Protein AF-A3IZM6-F1 (afdb_monomer)

Radius of gyration: 18.34 Å; Cα contacts (8 Å, |Δi|>4): 13; chains: 1; bounding box: 34×40×38 Å

pLDDT: mean 91.51, std 7.7, range [61.25, 97.75]

Organism: NCBI:txid391612

Foldseek 3Di:
DDDDDDDDDDDDDPVRVVVVVVVVVVVVVLVVVLVVVQVCCCPPVVDHDDPVNSVVPDDD

Secondary structure (DSSP, 8-state):
-------------HHHHHHHHHHHHHHHHHHHHHHHHHHHHHHHH-PPP-HHHHHTTS--

Mean predicted aligned error: 5.98 Å

Sequence (60 aa):
MATKRITFRLYPNKEQNEKLHYWRRLHKDLYNACVVNRKTQYKKFGKSINYFDQQNSLPE

Structure (mmCIF, N/CA/C/O backbone):
data_AF-A3IZM6-F1
#
_entry.id   AF-A3IZM6-F1
#
loop_
_atom_site.group_PDB
_atom_site.id
_atom_site.type_symbol
_atom_site.label_atom_id
_atom_site.label_alt_id
_atom_site.label_comp_id
_atom_site.label_asym_id
_atom_site.label_entity_id
_atom_site.label_seq_id
_atom_site.pdbx_PDB_ins_code
_atom_site.Cartn_x
_atom_site.Cartn_y
_atom_site.Cartn_z
_atom_site.occupancy
_atom_site.B_iso_or_equiv
_atom_site.auth_seq_id
_atom_site.auth_comp_id
_atom_site.auth_asym_id
_atom_site.auth_atom_id
_atom_site.pdbx_PDB_model_num
ATOM 1 N N . MET A 1 1 ? 15.317 34.292 -7.472 1.00 61.25 1 MET A N 1
ATOM 2 C CA . MET A 1 1 ? 15.675 33.095 -8.269 1.00 61.25 1 MET A CA 1
ATOM 3 C C . MET A 1 1 ? 14.433 32.632 -9.011 1.00 61.25 1 MET A C 1
ATOM 5 O O . MET A 1 1 ? 13.406 32.469 -8.369 1.00 61.25 1 MET A O 1
ATOM 9 N N . ALA A 1 2 ? 14.483 32.491 -10.336 1.00 72.31 2 ALA A N 1
ATOM 10 C CA . ALA A 1 2 ? 13.328 32.045 -11.117 1.00 72.31 2 ALA A CA 1
ATOM 11 C C . ALA A 1 2 ? 13.206 30.512 -11.069 1.00 72.31 2 ALA A C 1
ATOM 13 O O . ALA A 1 2 ? 14.162 29.808 -11.401 1.00 72.31 2 ALA A O 1
ATOM 14 N N . THR A 1 3 ? 12.044 29.989 -10.673 1.00 77.31 3 THR A N 1
ATOM 15 C CA . THR A 1 3 ? 11.775 28.544 -10.656 1.00 77.31 3 THR A CA 1
ATOM 16 C C . THR A 1 3 ? 11.604 28.049 -12.091 1.00 77.31 3 THR A C 1
ATOM 18 O O . THR A 1 3 ? 10.598 28.328 -12.742 1.00 77.31 3 THR A O 1
ATOM 21 N N . LYS A 1 4 ? 12.600 27.332 -12.622 1.00 79.19 4 LYS A N 1
ATOM 22 C CA . LYS A 1 4 ? 12.507 26.737 -13.961 1.00 79.19 4 LYS A CA 1
ATOM 23 C C . LYS A 1 4 ? 11.582 25.522 -13.921 1.00 79.19 4 LYS A C 1
ATOM 25 O O . LYS A 1 4 ? 11.776 24.617 -13.113 1.00 79.19 4 LYS A O 1
ATOM 30 N N . ARG A 1 5 ? 10.599 25.472 -14.825 1.00 81.31 5 ARG A N 1
ATOM 31 C CA . ARG A 1 5 ? 9.749 24.290 -15.007 1.00 81.31 5 ARG A CA 1
ATOM 32 C C . ARG A 1 5 ? 10.570 23.173 -15.653 1.00 81.31 5 ARG A C 1
ATOM 34 O O . ARG A 1 5 ? 10.802 23.198 -16.858 1.00 81.31 5 ARG A O 1
ATOM 41 N N . ILE A 1 6 ? 10.989 22.195 -14.856 1.00 81.62 6 ILE A N 1
ATOM 42 C CA . ILE A 1 6 ? 11.679 20.990 -15.329 1.00 81.62 6 ILE A CA 1
ATOM 43 C C . ILE A 1 6 ? 10.646 19.871 -15.448 1.00 81.62 6 ILE A C 1
ATOM 45 O O . ILE A 1 6 ? 9.897 19.606 -14.513 1.00 81.62 6 ILE A O 1
ATOM 49 N N . THR A 1 7 ? 10.578 19.232 -16.616 1.00 81.62 7 THR A N 1
ATOM 50 C CA . THR A 1 7 ? 9.714 18.062 -16.834 1.00 81.62 7 THR A CA 1
ATOM 51 C C . THR A 1 7 ? 10.585 16.814 -16.742 1.00 81.62 7 THR A C 1
ATOM 53 O O . THR A 1 7 ? 11.369 16.541 -17.646 1.00 81.62 7 THR A O 1
ATOM 56 N N . PHE A 1 8 ? 10.488 16.070 -15.639 1.00 78.25 8 PHE A N 1
ATOM 57 C CA . PHE A 1 8 ? 11.190 14.794 -15.499 1.00 78.25 8 PHE A CA 1
ATOM 58 C C . PHE A 1 8 ? 10.462 13.739 -16.326 1.00 78.25 8 PHE A C 1
ATOM 60 O O . PHE A 1 8 ? 9.321 13.386 -16.030 1.00 78.25 8 PHE A O 1
ATOM 67 N N . ARG A 1 9 ? 11.104 13.250 -17.387 1.00 84.88 9 ARG A N 1
ATOM 68 C CA . ARG A 1 9 ? 10.603 12.117 -18.164 1.00 84.88 9 ARG A CA 1
ATOM 69 C C . ARG A 1 9 ? 11.376 10.870 -17.762 1.00 84.88 9 ARG A C 1
ATOM 71 O O . ARG A 1 9 ? 12.602 10.879 -17.747 1.00 84.88 9 ARG A O 1
ATOM 78 N N . LEU A 1 10 ? 10.644 9.812 -17.434 1.00 84.00 10 LEU A N 1
ATOM 79 C CA . LEU A 1 10 ? 11.217 8.506 -17.140 1.00 84.00 10 LEU A CA 1
ATOM 80 C C . LEU A 1 10 ? 11.293 7.699 -18.436 1.00 84.00 10 LEU A C 1
ATOM 82 O O . LEU A 1 10 ? 10.322 7.647 -19.190 1.00 84.00 10 LEU A O 1
ATOM 86 N N . TYR A 1 11 ? 12.433 7.055 -18.664 1.00 92.75 11 TYR A N 1
ATOM 87 C CA . TYR A 1 11 ? 12.642 6.108 -19.759 1.00 92.75 11 TYR A CA 1
ATOM 88 C C . TYR A 1 11 ? 13.017 4.742 -19.172 1.00 92.75 11 TYR A C 1
ATOM 90 O O . TYR A 1 11 ? 14.181 4.347 -19.238 1.00 92.75 11 TYR A O 1
ATOM 98 N N . PRO A 1 12 ? 12.072 4.058 -18.500 1.00 92.12 12 PRO A N 1
ATOM 99 C CA . PRO A 1 12 ? 12.370 2.798 -17.847 1.00 92.12 12 PRO A CA 1
ATOM 100 C C . PRO A 1 12 ? 12.600 1.691 -18.880 1.00 92.12 12 PRO A C 1
ATOM 102 O O . PRO A 1 12 ? 11.896 1.603 -19.887 1.00 92.12 12 PRO A O 1
ATOM 105 N N . ASN A 1 13 ? 13.553 0.806 -18.599 1.00 96.25 13 ASN A N 1
ATOM 106 C CA . ASN A 1 13 ? 13.651 -0.478 -19.284 1.00 96.25 13 ASN A CA 1
ATOM 107 C C . ASN A 1 13 ? 12.502 -1.417 -18.852 1.00 96.25 13 ASN A C 1
ATOM 109 O O . ASN A 1 13 ? 11.704 -1.088 -17.969 1.00 96.25 13 ASN A O 1
ATOM 113 N N . LYS A 1 14 ? 12.403 -2.597 -19.477 1.00 96.94 14 LYS A N 1
ATOM 114 C CA . LYS A 1 14 ? 11.303 -3.544 -19.225 1.00 96.94 14 LYS A CA 1
ATOM 115 C C . LYS A 1 14 ? 11.176 -3.919 -17.740 1.00 96.94 14 LYS A C 1
ATOM 117 O O . LYS A 1 14 ? 10.090 -3.799 -17.180 1.00 96.94 14 LYS A O 1
ATOM 122 N N . GLU A 1 15 ? 12.282 -4.290 -17.097 1.00 97.62 15 GLU A N 1
ATOM 123 C CA . GLU A 1 15 ? 12.303 -4.678 -15.679 1.00 97.62 15 GLU A CA 1
ATOM 124 C C . GLU A 1 15 ? 11.906 -3.522 -14.755 1.00 97.62 15 GLU A C 1
ATOM 126 O O . GLU A 1 15 ? 11.170 -3.698 -13.783 1.00 97.62 15 GLU A O 1
ATOM 131 N N . GLN A 1 16 ? 12.377 -2.311 -15.057 1.00 96.81 16 GLN A N 1
ATOM 132 C CA . GLN A 1 16 ? 12.010 -1.110 -14.313 1.00 96.81 16 GLN A CA 1
ATOM 133 C C . GLN A 1 16 ? 10.514 -0.824 -14.447 1.00 96.81 16 GLN A C 1
ATOM 135 O O . GLN A 1 16 ? 9.867 -0.494 -13.455 1.00 96.81 16 GLN A O 1
ATOM 140 N N . ASN A 1 17 ? 9.944 -0.987 -15.642 1.00 96.50 17 ASN A N 1
ATOM 141 C CA . ASN A 1 17 ? 8.521 -0.764 -15.860 1.00 96.50 17 ASN A CA 1
ATOM 142 C C . ASN A 1 17 ? 7.659 -1.772 -15.081 1.00 96.50 17 ASN A C 1
ATOM 144 O O . ASN A 1 17 ? 6.685 -1.389 -14.434 1.00 96.50 17 ASN A O 1
ATOM 148 N N . GLU A 1 18 ? 8.049 -3.048 -15.070 1.00 97.56 18 GLU A N 1
ATOM 149 C CA . GLU A 1 18 ? 7.380 -4.086 -14.277 1.00 97.56 18 GLU A CA 1
ATOM 150 C C . GLU A 1 18 ? 7.416 -3.763 -12.775 1.00 97.56 18 GLU A C 1
ATOM 152 O O . GLU A 1 18 ? 6.373 -3.805 -12.115 1.00 97.56 18 GLU A O 1
ATOM 157 N N . LYS A 1 19 ? 8.572 -3.335 -12.247 1.00 97.38 19 LYS A N 1
ATOM 158 C CA . LYS A 1 19 ? 8.706 -2.892 -10.847 1.00 97.38 19 LYS A CA 1
ATOM 159 C C . LYS A 1 19 ? 7.817 -1.688 -10.534 1.00 97.38 19 LYS A C 1
ATOM 161 O O . LYS A 1 19 ? 7.122 -1.692 -9.520 1.00 97.38 19 LYS A O 1
ATOM 166 N N . LEU A 1 20 ? 7.785 -0.682 -11.408 1.00 96.00 20 LEU A N 1
ATOM 167 C CA . LEU A 1 20 ? 6.940 0.504 -11.227 1.00 96.00 20 LEU A CA 1
ATO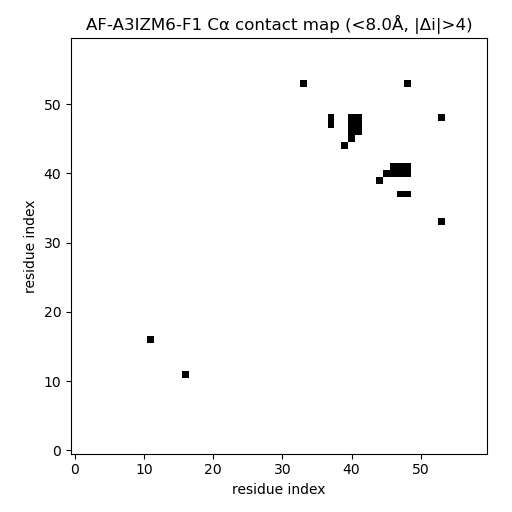M 168 C C . LEU A 1 20 ? 5.449 0.142 -11.214 1.00 96.00 20 LEU A C 1
ATOM 170 O O . LEU A 1 20 ? 4.696 0.631 -10.369 1.00 96.00 20 LEU A O 1
ATOM 174 N N . HIS A 1 21 ? 5.014 -0.739 -12.115 1.00 96.69 21 HIS A N 1
ATOM 175 C CA . HIS A 1 21 ? 3.637 -1.228 -12.137 1.00 96.69 21 HIS A CA 1
ATOM 176 C C . HIS A 1 21 ? 3.290 -2.043 -10.890 1.00 96.69 21 HIS A C 1
ATOM 178 O O . HIS A 1 21 ? 2.200 -1.863 -10.335 1.00 96.69 21 HIS A O 1
ATOM 184 N N . TYR A 1 22 ? 4.211 -2.892 -10.434 1.00 97.75 22 TYR A N 1
ATOM 185 C CA . TYR A 1 22 ? 4.063 -3.647 -9.197 1.00 97.75 22 TYR A CA 1
ATOM 186 C C . TYR A 1 22 ? 3.904 -2.715 -7.993 1.00 97.75 22 TYR A C 1
ATOM 188 O O . TYR A 1 22 ? 2.903 -2.812 -7.286 1.00 97.75 22 TYR A O 1
ATOM 196 N N . TRP A 1 23 ? 4.802 -1.744 -7.809 1.00 97.31 23 TRP A N 1
ATOM 197 C CA . TRP A 1 23 ? 4.712 -0.773 -6.713 1.00 97.31 23 TRP A CA 1
ATOM 198 C C . TRP A 1 23 ? 3.434 0.055 -6.766 1.00 97.31 23 TRP A C 1
ATOM 200 O O . TRP A 1 23 ? 2.776 0.244 -5.745 1.00 97.31 23 TRP A O 1
ATOM 210 N N . ARG A 1 24 ? 3.016 0.500 -7.958 1.00 96.69 24 ARG A N 1
ATOM 211 C CA . ARG A 1 24 ? 1.746 1.223 -8.113 1.00 96.69 24 ARG A CA 1
ATOM 212 C C . ARG A 1 24 ? 0.561 0.381 -7.647 1.00 96.69 24 ARG A C 1
ATOM 214 O O . ARG A 1 24 ? -0.338 0.900 -6.986 1.00 96.69 24 ARG A O 1
ATOM 221 N N . ARG A 1 25 ? 0.538 -0.904 -8.010 1.00 97.75 25 ARG A N 1
ATOM 222 C CA . ARG A 1 25 ? -0.507 -1.836 -7.574 1.00 97.75 25 ARG A CA 1
ATOM 223 C C . ARG A 1 25 ? -0.446 -2.042 -6.061 1.00 97.75 25 ARG A C 1
ATOM 225 O O . ARG A 1 25 ? -1.472 -1.862 -5.413 1.00 97.75 25 ARG A O 1
ATOM 232 N N . LEU A 1 26 ? 0.742 -2.315 -5.522 1.00 96.75 26 LEU A N 1
ATOM 233 C CA . LEU A 1 26 ? 0.978 -2.540 -4.099 1.00 96.75 26 LEU A CA 1
ATOM 234 C C . LEU A 1 26 ? 0.497 -1.357 -3.250 1.00 96.75 26 LEU A C 1
ATOM 236 O O . LEU A 1 26 ? -0.274 -1.554 -2.318 1.00 96.75 26 LEU A O 1
ATOM 240 N N . HIS A 1 27 ? 0.864 -0.123 -3.608 1.00 96.12 27 HIS A N 1
ATOM 241 C CA . HIS A 1 27 ? 0.417 1.072 -2.886 1.00 96.12 27 HIS A CA 1
ATOM 242 C C . HIS A 1 27 ? -1.106 1.236 -2.912 1.00 96.12 27 HIS A C 1
ATOM 244 O O . HIS A 1 27 ? -1.712 1.577 -1.896 1.00 96.12 27 HIS A O 1
ATOM 250 N N . LYS A 1 28 ? -1.739 0.972 -4.062 1.00 97.31 28 LYS A N 1
ATOM 251 C CA . LYS A 1 28 ? -3.200 1.023 -4.203 1.00 97.31 28 LYS A CA 1
ATOM 252 C C . LYS A 1 28 ? -3.875 -0.039 -3.327 1.00 97.31 28 LYS A C 1
ATOM 254 O O . LYS A 1 28 ? -4.859 0.266 -2.656 1.00 97.31 28 LYS A O 1
ATOM 259 N N . ASP A 1 29 ? -3.361 -1.266 -3.324 1.00 96.50 29 ASP A N 1
ATOM 260 C CA . ASP A 1 29 ? -3.914 -2.361 -2.522 1.00 96.50 29 ASP A CA 1
ATOM 261 C C . ASP A 1 29 ? -3.734 -2.099 -1.019 1.00 96.50 29 ASP A C 1
ATOM 263 O O . ASP A 1 29 ? -4.703 -2.206 -0.266 1.00 96.50 29 ASP A O 1
ATOM 267 N N . LEU A 1 30 ? -2.549 -1.641 -0.602 1.00 95.25 30 LEU A N 1
ATOM 268 C CA . LEU A 1 30 ? -2.257 -1.251 0.778 1.00 95.25 30 LEU A CA 1
ATOM 269 C C . LEU A 1 30 ? -3.195 -0.141 1.266 1.00 95.25 30 LEU A C 1
ATOM 271 O O . LEU A 1 30 ? -3.816 -0.266 2.320 1.00 95.25 30 LEU A O 1
ATOM 275 N N . TYR A 1 31 ? -3.343 0.932 0.484 1.00 95.38 31 TYR A N 1
ATOM 276 C CA . TYR A 1 31 ? -4.238 2.035 0.828 1.00 95.38 31 TYR A CA 1
ATOM 277 C C . TYR A 1 31 ? -5.680 1.549 1.018 1.00 95.38 31 TYR A C 1
ATOM 279 O O . TYR A 1 31 ? -6.310 1.839 2.038 1.00 95.38 31 TYR A O 1
ATOM 287 N N . ASN A 1 32 ? -6.190 0.764 0.067 1.00 96.50 32 ASN A N 1
ATOM 288 C CA . ASN A 1 32 ? -7.553 0.246 0.128 1.00 96.50 32 ASN A CA 1
ATOM 289 C C . ASN A 1 32 ? -7.763 -0.666 1.344 1.00 96.50 32 ASN A C 1
ATOM 291 O O . ASN A 1 32 ? -8.774 -0.530 2.037 1.00 96.50 32 ASN A O 1
ATOM 295 N N . ALA A 1 33 ? -6.805 -1.547 1.643 1.00 95.31 33 ALA A N 1
ATOM 296 C CA . ALA A 1 33 ? -6.850 -2.411 2.819 1.00 95.31 33 ALA A CA 1
ATOM 297 C C . ALA A 1 33 ? -6.907 -1.590 4.119 1.00 95.31 33 ALA A C 1
ATOM 299 O O . ALA A 1 33 ? -7.775 -1.818 4.965 1.00 95.31 33 ALA A O 1
ATOM 300 N N . CYS A 1 34 ? -6.058 -0.568 4.243 1.00 95.00 34 CYS A N 1
ATOM 301 C CA . CYS A 1 34 ? -6.028 0.339 5.387 1.00 95.00 34 CYS A CA 1
ATOM 302 C C . CYS A 1 34 ? -7.339 1.128 5.564 1.00 95.00 34 CYS A C 1
ATOM 304 O O . CYS A 1 34 ? -7.833 1.289 6.685 1.00 95.00 34 CYS A O 1
ATOM 306 N N . VAL A 1 35 ? -7.944 1.608 4.477 1.00 95.06 35 VAL A N 1
ATOM 307 C CA . VAL A 1 35 ? -9.240 2.307 4.528 1.00 95.06 35 VAL A CA 1
ATOM 308 C C . VAL A 1 35 ? -10.353 1.367 4.994 1.00 95.06 35 VAL A C 1
ATOM 310 O O . VAL A 1 35 ? -11.151 1.726 5.867 1.00 95.06 35 VAL A O 1
ATOM 313 N N . VAL A 1 36 ? -10.395 0.146 4.456 1.00 95.81 36 VAL A N 1
ATOM 314 C CA . VAL A 1 36 ? -11.374 -0.874 4.860 1.00 95.81 36 VAL A CA 1
ATOM 315 C C . VAL A 1 36 ? -11.192 -1.258 6.327 1.00 95.81 36 VAL A C 1
ATOM 317 O O . VAL A 1 36 ? -12.182 -1.361 7.056 1.00 95.81 36 VAL A O 1
ATOM 320 N N . ASN A 1 37 ? -9.949 -1.411 6.783 1.00 94.75 37 ASN A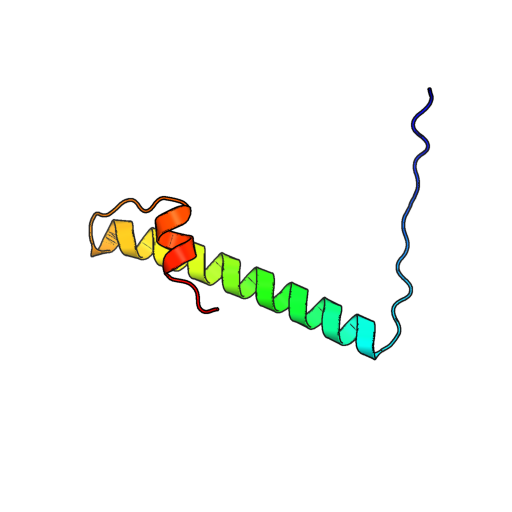 N 1
ATOM 321 C CA . ASN A 1 37 ? -9.628 -1.706 8.174 1.00 94.75 37 ASN A CA 1
ATOM 322 C C . ASN A 1 37 ? -10.155 -0.607 9.116 1.00 94.75 37 ASN A C 1
ATOM 324 O O . ASN A 1 37 ? -10.918 -0.925 10.027 1.00 94.75 37 ASN A O 1
ATOM 328 N N . ARG A 1 38 ? -9.891 0.681 8.831 1.00 94.50 38 ARG A N 1
ATOM 329 C CA . ARG A 1 38 ? -10.438 1.816 9.610 1.00 94.50 38 ARG A CA 1
ATOM 330 C C . ARG A 1 38 ? -11.956 1.805 9.685 1.00 94.50 38 ARG A C 1
ATOM 332 O O . ARG A 1 38 ? -12.531 1.899 10.768 1.00 94.50 38 ARG A O 1
ATOM 339 N N . LYS A 1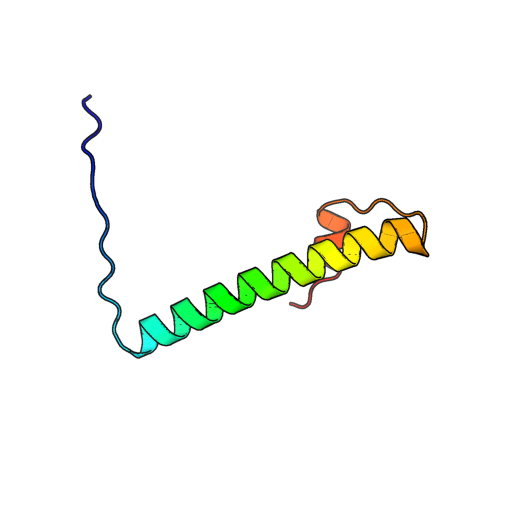 39 ? -12.615 1.648 8.536 1.00 95.81 39 LYS A N 1
ATOM 340 C CA . LYS A 1 39 ? -14.080 1.588 8.467 1.00 95.81 39 LYS A CA 1
ATOM 341 C C . LYS A 1 39 ? -14.630 0.425 9.293 1.00 95.81 39 LYS A C 1
ATOM 343 O O . LYS A 1 39 ? -15.659 0.574 9.947 1.00 95.81 39 LYS A O 1
ATOM 348 N N . THR A 1 40 ? -13.954 -0.719 9.265 1.00 96.06 40 THR A N 1
ATOM 349 C CA . THR A 1 40 ? -14.358 -1.920 10.001 1.00 96.06 40 THR A CA 1
ATOM 350 C C . THR A 1 40 ? -14.1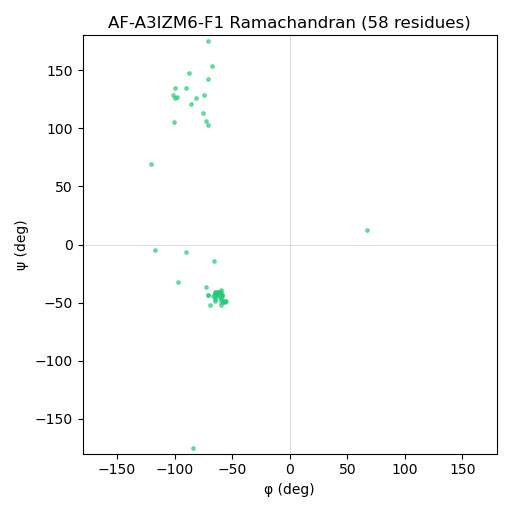46 -1.757 11.504 1.00 96.06 40 THR A C 1
ATOM 352 O O . THR A 1 40 ? -15.055 -2.079 12.263 1.00 96.06 40 THR A O 1
ATOM 355 N N . GLN A 1 41 ? -13.009 -1.205 11.933 1.00 96.06 41 GLN A N 1
ATOM 356 C CA . GLN A 1 41 ? -12.707 -0.951 13.345 1.00 96.06 41 GLN A CA 1
ATOM 357 C C . GLN A 1 41 ? -13.724 -0.029 14.001 1.00 96.06 41 GLN A C 1
ATOM 359 O O . GLN A 1 41 ? -14.265 -0.352 15.058 1.00 96.06 41 GLN A O 1
ATOM 364 N N . TYR A 1 42 ? -14.097 1.041 13.307 1.00 95.38 42 TYR A N 1
ATOM 365 C CA . TYR A 1 42 ? -15.125 1.932 13.811 1.00 95.38 42 TYR A CA 1
ATOM 366 C C . TYR A 1 42 ? -16.511 1.273 13.814 1.00 95.38 42 TYR A C 1
ATOM 368 O O . TYR A 1 42 ? -17.177 1.234 14.843 1.00 95.38 42 TYR A O 1
ATOM 376 N N . LYS A 1 43 ? -16.950 0.703 12.680 1.00 96.56 43 LYS A N 1
ATOM 377 C CA . LYS A 1 43 ? -18.329 0.204 12.538 1.00 96.56 43 LYS A CA 1
ATOM 378 C C . LYS A 1 43 ? -18.623 -1.075 13.314 1.00 96.56 43 LYS A C 1
ATOM 380 O O . LYS A 1 43 ? -19.749 -1.248 13.760 1.00 96.56 43 LYS A O 1
ATOM 385 N N . LYS A 1 44 ? -17.661 -1.997 13.399 1.00 96.06 44 LYS A N 1
ATOM 386 C CA . LYS A 1 44 ? -17.867 -3.305 14.038 1.00 96.06 44 LYS A CA 1
ATOM 387 C C . LYS A 1 44 ? -17.385 -3.338 15.480 1.00 96.06 44 LYS A C 1
ATOM 389 O O . LYS A 1 44 ? -17.968 -4.058 16.278 1.00 96.06 44 LYS A O 1
ATOM 394 N N . PHE A 1 45 ? -16.334 -2.585 15.802 1.00 94.56 45 PHE A N 1
ATOM 395 C CA . PHE A 1 45 ? -15.674 -2.663 17.107 1.00 94.56 45 PHE A CA 1
ATOM 396 C C . PHE A 1 45 ? -15.755 -1.357 17.910 1.00 94.56 45 PHE A C 1
ATOM 398 O O . PHE A 1 45 ? -15.315 -1.335 19.055 1.00 94.56 45 PHE A O 1
ATOM 405 N N . GLY A 1 46 ? -16.303 -0.273 17.340 1.00 94.56 46 GLY A N 1
ATOM 406 C CA . GLY A 1 46 ? -16.421 1.027 18.011 1.00 94.56 46 GLY A CA 1
ATOM 407 C C . GLY A 1 46 ? -15.080 1.714 18.281 1.00 94.56 46 GLY A C 1
ATOM 408 O O . GLY A 1 46 ? -15.031 2.680 19.038 1.00 94.56 46 GLY A O 1
ATOM 409 N N . LYS A 1 47 ? -13.983 1.227 17.686 1.00 92.38 47 LYS A N 1
ATOM 410 C CA . LYS A 1 47 ? -12.629 1.737 17.929 1.00 92.38 47 LYS A CA 1
ATOM 411 C C . LYS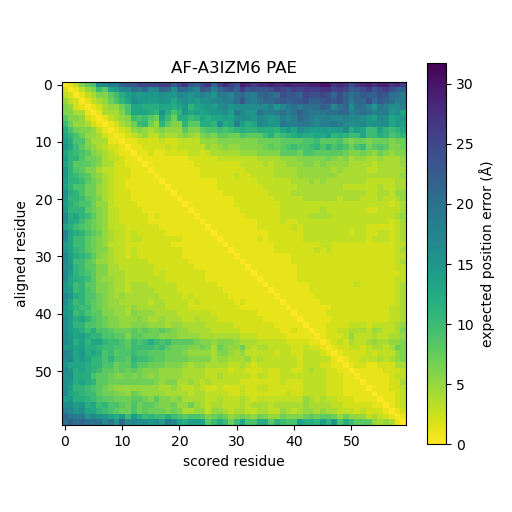 A 1 47 ? -12.205 2.682 16.814 1.00 92.38 47 LYS A C 1
ATOM 413 O O . LYS A 1 47 ? -12.218 2.320 15.637 1.00 92.38 47 LYS A O 1
ATOM 418 N N . SER A 1 48 ? -11.795 3.888 17.196 1.00 91.56 48 SER A N 1
ATOM 419 C CA . SER A 1 48 ? -11.073 4.792 16.303 1.00 91.56 48 SER A CA 1
ATOM 420 C C . SER A 1 48 ? -9.588 4.451 16.366 1.00 91.56 48 SER A C 1
ATOM 422 O O . SER A 1 48 ? -9.007 4.472 17.447 1.00 91.56 48 SER A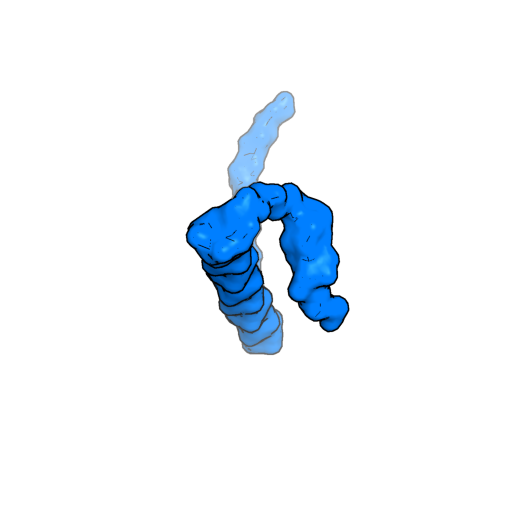 O 1
ATOM 424 N N . ILE A 1 49 ? -8.994 4.104 15.226 1.00 92.81 49 ILE A N 1
ATOM 425 C CA . ILE A 1 49 ? -7.582 3.713 15.130 1.00 92.81 49 ILE A CA 1
ATOM 426 C C . ILE A 1 49 ? -6.735 4.876 14.626 1.00 92.81 49 ILE A C 1
ATOM 428 O O . ILE A 1 49 ? -7.086 5.517 13.627 1.00 92.81 49 ILE A O 1
ATOM 432 N N . ASN A 1 50 ? -5.597 5.105 15.280 1.00 92.06 50 ASN A N 1
ATOM 433 C CA . ASN A 1 50 ? -4.622 6.098 14.847 1.00 92.06 50 ASN A CA 1
ATOM 434 C C . ASN A 1 50 ? -3.672 5.518 13.773 1.00 92.06 50 ASN A C 1
ATOM 436 O O . ASN A 1 50 ? -3.866 4.416 13.253 1.00 92.06 50 ASN A O 1
ATOM 440 N N . TYR A 1 51 ? -2.669 6.299 13.369 1.00 90.88 51 TYR A N 1
ATOM 441 C CA . TYR A 1 51 ? -1.685 5.866 12.376 1.00 90.88 51 TYR A CA 1
ATOM 442 C C . TYR A 1 51 ? -0.824 4.686 12.864 1.00 90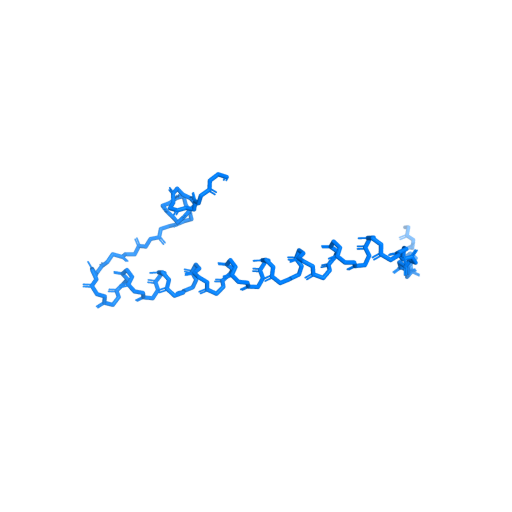.88 51 TYR A C 1
ATOM 444 O O . TYR A 1 51 ? -0.679 3.711 12.131 1.00 90.88 51 TYR A O 1
ATOM 452 N N . PHE A 1 52 ? -0.302 4.750 14.092 1.00 93.38 52 PHE A N 1
ATOM 453 C CA . PHE A 1 52 ? 0.583 3.727 14.657 1.00 93.38 52 PHE A CA 1
ATOM 454 C C . PHE A 1 52 ? -0.128 2.388 14.839 1.00 93.38 52 PHE A C 1
ATOM 456 O O . PHE A 1 52 ? 0.416 1.351 14.474 1.00 93.38 52 PHE A O 1
ATOM 463 N N . ASP A 1 53 ? -1.374 2.409 15.312 1.00 92.31 53 ASP A N 1
ATOM 464 C CA . ASP A 1 53 ? -2.184 1.198 15.461 1.00 92.31 53 ASP A CA 1
ATOM 465 C C . ASP A 1 53 ? -2.385 0.488 14.116 1.00 92.31 53 ASP A C 1
ATOM 467 O O . ASP A 1 53 ? -2.328 -0.737 14.024 1.00 92.31 53 ASP A O 1
ATOM 471 N N . GLN A 1 54 ? -2.614 1.268 13.054 1.00 92.50 54 GLN A N 1
ATOM 472 C CA . GLN A 1 54 ? -2.764 0.727 11.712 1.00 92.50 54 GLN A CA 1
ATOM 473 C C . GLN A 1 54 ? -1.431 0.216 11.159 1.00 92.50 54 GLN A C 1
ATOM 475 O O . GLN A 1 54 ? -1.410 -0.869 10.581 1.00 92.50 54 GLN A O 1
ATOM 480 N N . GLN A 1 55 ? -0.33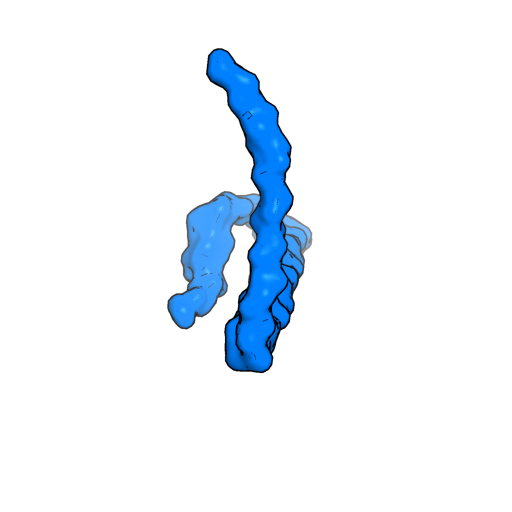5 0.955 11.345 1.00 91.94 55 GLN A N 1
ATOM 481 C CA . GLN A 1 55 ? 0.996 0.538 10.899 1.00 91.94 55 GLN A CA 1
ATOM 482 C C . GLN A 1 55 ? 1.403 -0.796 11.536 1.00 91.94 55 GLN A C 1
ATOM 484 O O . GLN A 1 55 ? 1.852 -1.687 10.826 1.00 91.94 55 GLN A O 1
ATOM 489 N N . ASN A 1 56 ? 1.158 -0.968 12.836 1.00 91.69 56 ASN A N 1
ATOM 490 C CA . ASN A 1 56 ? 1.483 -2.193 13.573 1.00 91.69 56 ASN A CA 1
ATOM 491 C C . ASN A 1 56 ? 0.673 -3.422 13.122 1.00 91.69 56 ASN A C 1
ATOM 493 O O . ASN A 1 56 ? 1.006 -4.542 13.493 1.00 91.69 56 ASN A O 1
ATOM 497 N N . SER A 1 57 ? -0.408 -3.230 12.357 1.00 89.25 57 SER A N 1
ATOM 498 C CA . SER A 1 57 ? -1.221 -4.328 11.813 1.00 89.25 57 SER A CA 1
ATOM 499 C C . SER A 1 57 ? -0.755 -4.825 10.440 1.00 89.25 57 SER A C 1
ATOM 501 O O . SER A 1 57 ? -1.313 -5.794 9.922 1.00 89.25 57 SER A O 1
ATOM 503 N N . LEU A 1 58 ? 0.221 -4.147 9.831 1.00 89.81 58 LEU A N 1
ATOM 504 C CA . LEU A 1 58 ? 0.760 -4.503 8.524 1.00 89.81 58 LEU A CA 1
ATOM 505 C C . LEU A 1 58 ? 1.901 -5.524 8.664 1.00 89.81 58 LEU A C 1
ATOM 507 O O . LEU A 1 58 ? 2.620 -5.490 9.661 1.00 89.81 58 LEU A O 1
ATOM 511 N N . PRO A 1 59 ? 2.066 -6.429 7.684 1.00 83.44 59 PRO A N 1
ATOM 512 C CA . PRO A 1 59 ? 3.198 -7.354 7.651 1.00 83.44 59 PRO A CA 1
ATOM 513 C C . PRO A 1 59 ? 4.529 -6.620 7.408 1.00 83.44 59 PRO A C 1
ATOM 515 O O . PRO A 1 59 ? 4.529 -5.558 6.778 1.00 83.44 59 PRO A O 1
ATOM 518 N N . GLU A 1 60 ? 5.633 -7.211 7.888 1.00 69.50 60 GLU A N 1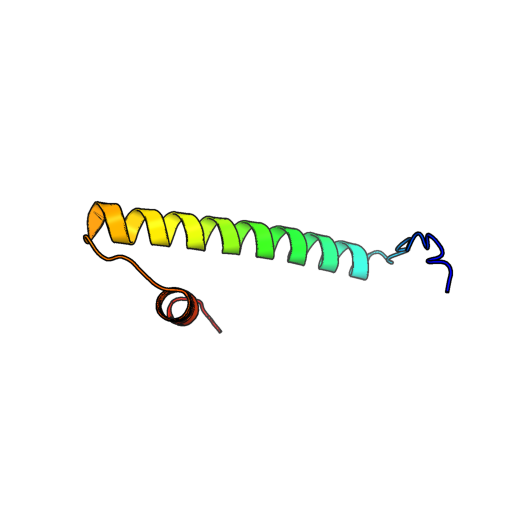
ATOM 519 C CA . GLU A 1 60 ? 7.015 -6.792 7.576 1.00 69.50 60 GLU A CA 1
ATOM 520 C C . GLU A 1 60 ? 7.427 -7.126 6.134 1.00 69.50 60 GLU A C 1
ATOM 522 O O . GLU A 1 60 ? 7.014 -8.195 5.619 1.00 69.50 60 GLU A O 1
#

Solvent-accessible surface area (backbone atoms only — not comparable to full-atom values): 3866 Å² total; per-residue (Å²): 135,85,85,76,91,78,83,89,77,86,84,67,55,73,71,54,47,54,50,52,53,48,52,55,49,49,54,53,51,51,52,52,52,53,54,53,49,51,55,43,35,37,75,76,68,71,40,87,75,57,70,66,64,53,58,72,72,53,85,134

InterPro domains:
  IPR021027 Transposase, putative, helix-turn-helix domain [PF12323] (1-47)